Protein AF-A0A849EVF4-F1 (afdb_monomer_lite)

Structure (mmCIF, N/CA/C/O backbone):
data_AF-A0A849EVF4-F1
#
_entry.id   AF-A0A849EVF4-F1
#
loop_
_atom_site.group_PDB
_atom_site.id
_atom_site.type_symbol
_atom_site.label_atom_id
_atom_site.label_alt_id
_atom_site.label_comp_id
_atom_site.label_asym_id
_atom_site.label_entity_id
_atom_site.label_seq_id
_atom_site.pdbx_PDB_ins_code
_atom_site.Cartn_x
_atom_site.Cartn_y
_atom_site.Cartn_z
_atom_site.occupancy
_atom_site.B_iso_or_equiv
_atom_site.auth_seq_id
_atom_site.auth_comp_id
_atom_site.auth_asym_id
_atom_site.auth_atom_id
_atom_site.pdbx_PDB_model_num
ATOM 1 N N . MET A 1 1 ? -2.019 6.549 -27.815 1.00 47.31 1 MET A N 1
ATOM 2 C CA . MET A 1 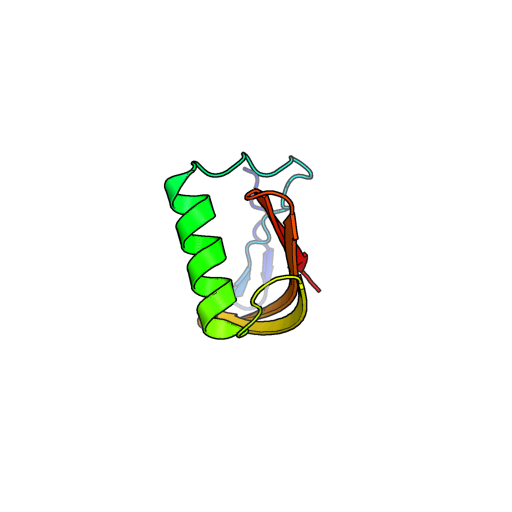1 ? -0.694 6.558 -27.164 1.00 47.31 1 MET A CA 1
ATOM 3 C C . MET A 1 1 ? 0.220 7.411 -28.030 1.00 47.31 1 MET A C 1
ATOM 5 O O . MET A 1 1 ? 0.316 7.127 -29.215 1.00 47.31 1 MET A O 1
ATOM 9 N N . ARG A 1 2 ? 0.770 8.513 -27.511 1.00 38.50 2 ARG A N 1
ATOM 10 C CA . ARG A 1 2 ? 1.782 9.316 -28.213 1.00 38.50 2 ARG A CA 1
ATOM 11 C C . ARG A 1 2 ? 2.999 9.359 -27.301 1.00 38.50 2 ARG A C 1
ATOM 13 O O . ARG A 1 2 ? 2.905 9.896 -26.206 1.00 38.50 2 ARG A O 1
ATOM 20 N N . ALA A 1 3 ? 4.069 8.697 -27.719 1.00 42.38 3 ALA A N 1
ATOM 21 C CA . ALA A 1 3 ? 5.365 8.781 -27.067 1.00 42.38 3 ALA A CA 1
ATOM 22 C C . ALA A 1 3 ? 6.170 9.844 -27.812 1.00 42.38 3 ALA A C 1
ATOM 24 O O . ALA A 1 3 ? 6.260 9.789 -29.040 1.00 42.38 3 ALA A O 1
ATOM 25 N N . THR A 1 4 ? 6.716 10.812 -27.083 1.00 49.69 4 THR A N 1
ATOM 26 C CA . THR A 1 4 ? 7.592 11.831 -27.661 1.00 49.69 4 THR A CA 1
ATOM 27 C C . THR A 1 4 ? 9.017 11.484 -27.243 1.00 49.69 4 THR A C 1
ATOM 29 O O . THR A 1 4 ? 9.378 11.732 -26.092 1.00 49.69 4 THR A O 1
ATOM 32 N N . PRO A 1 5 ? 9.820 10.845 -28.109 1.00 43.06 5 PRO A N 1
ATOM 33 C CA . PRO A 1 5 ? 11.194 10.515 -27.765 1.00 43.06 5 PRO A CA 1
ATOM 34 C C . PRO A 1 5 ? 12.029 11.798 -27.700 1.00 43.06 5 PRO A C 1
ATOM 36 O O . PRO A 1 5 ? 12.024 12.597 -28.638 1.00 43.06 5 PRO A O 1
ATOM 39 N N . LYS A 1 6 ? 12.767 11.990 -26.603 1.00 53.88 6 LYS A N 1
ATOM 40 C CA . LYS A 1 6 ? 13.877 12.950 -26.543 1.00 53.88 6 LYS A CA 1
ATOM 41 C C . LYS A 1 6 ? 15.185 12.173 -26.495 1.00 53.88 6 LYS A C 1
ATOM 43 O O . LYS A 1 6 ? 15.361 11.296 -25.649 1.00 53.88 6 LYS A O 1
ATOM 48 N N . ILE A 1 7 ? 16.073 12.509 -27.426 1.00 47.47 7 ILE A N 1
ATOM 49 C CA . ILE A 1 7 ? 17.420 11.955 -27.535 1.00 47.47 7 ILE A CA 1
ATOM 50 C C . ILE A 1 7 ? 18.384 13.057 -27.110 1.00 47.47 7 ILE A C 1
ATOM 52 O O . ILE A 1 7 ? 18.479 14.091 -27.770 1.00 47.47 7 ILE A O 1
ATOM 56 N N . SER A 1 8 ? 19.091 12.828 -26.012 1.00 49.62 8 SER A N 1
ATOM 57 C CA . SER A 1 8 ? 20.263 13.606 -25.622 1.00 49.62 8 SER A CA 1
ATOM 58 C C . SER A 1 8 ? 21.324 12.634 -25.126 1.00 49.62 8 SER A C 1
ATOM 60 O O . SER A 1 8 ? 21.034 11.795 -24.276 1.00 49.62 8 SER A O 1
ATOM 62 N N . ASP A 1 9 ? 22.526 12.741 -25.688 1.00 53.91 9 ASP A N 1
ATOM 63 C CA . ASP A 1 9 ? 23.738 12.052 -25.226 1.00 53.91 9 ASP A CA 1
ATOM 64 C C . ASP A 1 9 ? 23.648 10.510 -25.156 1.00 53.91 9 ASP A C 1
ATOM 66 O O . ASP A 1 9 ? 24.045 9.870 -24.189 1.00 53.91 9 ASP A O 1
ATOM 70 N N . GLY A 1 10 ? 23.055 9.890 -26.185 1.00 55.25 10 GLY A N 1
ATOM 71 C CA . GLY A 1 10 ? 22.942 8.426 -26.290 1.00 55.25 10 GLY A CA 1
ATOM 72 C C . GLY A 1 10 ? 21.849 7.792 -25.421 1.00 55.25 10 GLY A C 1
ATOM 73 O O . GLY A 1 10 ? 21.617 6.588 -25.519 1.00 55.25 10 GLY A O 1
ATOM 74 N N . HIS A 1 11 ? 21.126 8.585 -24.625 1.00 36.19 11 HIS A N 1
ATOM 75 C CA . HIS A 1 11 ? 20.024 8.109 -23.796 1.00 36.19 11 HIS A CA 1
ATOM 76 C C . HIS A 1 11 ? 18.674 8.396 -24.471 1.00 36.19 11 HIS A C 1
ATOM 78 O O . HIS A 1 11 ? 18.302 9.549 -24.708 1.00 36.19 11 HIS A O 1
ATOM 84 N N . VAL A 1 12 ? 17.915 7.342 -24.783 1.00 53.59 12 VAL A N 1
ATOM 85 C CA . VAL A 1 12 ? 16.526 7.468 -25.247 1.00 53.59 12 VAL A CA 1
ATOM 86 C C . VAL A 1 12 ? 15.627 7.512 -24.016 1.00 53.59 12 VAL A C 1
ATOM 88 O O . VAL A 1 12 ? 15.508 6.526 -23.294 1.00 53.59 12 VAL A O 1
ATOM 91 N N . SER A 1 13 ? 14.985 8.654 -23.773 1.00 48.22 13 SER A N 1
ATOM 92 C CA . SER A 1 13 ? 13.945 8.781 -22.747 1.00 48.22 13 SER A CA 1
ATOM 93 C C . SER A 1 13 ? 12.578 8.930 -23.415 1.00 48.22 13 SER A C 1
ATOM 95 O O . SER A 1 13 ? 12.397 9.730 -24.336 1.00 48.22 13 SER A O 1
ATOM 97 N N . SER A 1 14 ? 11.615 8.115 -22.979 1.00 34.56 14 SER A N 1
ATOM 98 C CA . SER A 1 14 ? 10.229 8.156 -23.449 1.00 34.56 14 SER A CA 1
ATOM 99 C C . SER A 1 14 ? 9.326 8.528 -22.281 1.00 34.56 14 SER A C 1
ATOM 101 O O . SER A 1 14 ? 9.048 7.699 -21.417 1.00 34.56 14 SER A O 1
ATOM 103 N N . THR A 1 15 ? 8.849 9.768 -22.258 1.00 46.06 15 THR A N 1
ATOM 104 C CA . THR A 1 15 ? 7.836 10.212 -21.297 1.00 46.06 15 THR A CA 1
ATOM 105 C C . THR A 1 15 ? 6.458 9.964 -21.905 1.00 46.06 15 THR A C 1
ATOM 107 O O . THR A 1 15 ? 6.096 10.571 -22.912 1.00 46.06 15 THR A O 1
ATOM 110 N N . ALA A 1 16 ? 5.694 9.037 -21.327 1.00 41.66 16 ALA A N 1
ATOM 111 C CA . ALA A 1 16 ? 4.288 8.853 -21.663 1.00 41.66 16 ALA A CA 1
ATOM 112 C C . ALA A 1 16 ? 3.451 9.756 -20.753 1.00 41.66 16 ALA A C 1
ATOM 114 O O . ALA A 1 16 ? 3.446 9.580 -19.536 1.00 41.66 16 ALA A O 1
ATOM 115 N N . GLU A 1 17 ? 2.745 10.726 -21.328 1.00 49.47 17 GLU A N 1
ATOM 116 C CA . GLU A 1 17 ? 1.785 11.522 -20.567 1.00 49.47 17 GLU A CA 1
ATOM 117 C C . GLU A 1 17 ? 0.581 10.647 -20.195 1.00 49.47 17 GLU A C 1
ATOM 119 O O . GLU A 1 17 ? -0.171 10.173 -21.056 1.00 49.47 17 GLU A O 1
ATOM 124 N N . TYR A 1 18 ? 0.424 10.403 -18.894 1.00 51.53 18 TYR A N 1
ATOM 125 C CA . TYR A 1 18 ? -0.708 9.679 -18.337 1.00 51.53 18 TYR A CA 1
ATOM 126 C C . TYR A 1 18 ? -1.961 10.544 -18.502 1.00 51.53 18 TYR A C 1
ATOM 128 O O . TYR A 1 18 ? -2.092 11.598 -17.881 1.00 51.53 18 TYR A O 1
ATOM 136 N N . ARG A 1 19 ? -2.873 10.132 -19.389 1.00 53.16 19 ARG A N 1
ATOM 137 C CA . ARG A 1 19 ? -4.164 10.809 -19.568 1.00 53.16 19 ARG A CA 1
ATOM 138 C C . ARG A 1 19 ? -4.892 10.860 -18.221 1.00 53.16 19 ARG A C 1
ATOM 140 O O . ARG A 1 19 ? -4.919 9.866 -17.502 1.00 53.16 19 ARG A O 1
ATOM 147 N N . THR A 1 20 ? -5.547 11.980 -17.921 1.00 55.12 20 THR A N 1
ATOM 148 C CA . THR A 1 20 ? -6.467 12.193 -16.781 1.00 55.12 20 THR A CA 1
ATOM 149 C C . THR A 1 20 ? -7.763 11.374 -16.896 1.00 55.12 20 THR A C 1
ATOM 151 O O . THR A 1 20 ? -8.840 11.814 -16.512 1.00 55.12 20 THR A O 1
ATOM 154 N N . THR A 1 21 ? -7.694 10.181 -17.473 1.00 53.59 21 THR A N 1
ATOM 155 C CA . THR A 1 21 ? -8.792 9.220 -17.491 1.00 53.59 21 THR A CA 1
ATOM 156 C C . THR A 1 21 ? -8.765 8.425 -16.196 1.00 53.59 21 THR A C 1
ATOM 158 O O . THR A 1 21 ? -7.705 7.945 -15.790 1.00 53.59 21 THR A O 1
ATOM 161 N N . GLU A 1 22 ? -9.922 8.293 -15.549 1.00 57.44 22 GLU A N 1
ATOM 162 C CA . GLU A 1 22 ? -10.074 7.411 -14.394 1.00 57.44 22 GLU A CA 1
ATOM 163 C C . GLU A 1 22 ? -9.613 6.001 -14.769 1.00 57.44 22 GLU A C 1
ATOM 165 O O . GLU A 1 22 ? -9.928 5.491 -15.847 1.00 57.44 22 GLU A O 1
ATOM 170 N N . LEU A 1 23 ? -8.817 5.387 -13.891 1.00 67.88 23 LEU A N 1
ATOM 171 C CA . LEU A 1 23 ? -8.436 3.993 -14.059 1.00 67.88 23 LEU A CA 1
ATOM 172 C C . LEU A 1 23 ? -9.710 3.143 -14.083 1.00 67.88 23 LEU A C 1
ATOM 174 O O . LEU A 1 23 ? -10.563 3.334 -13.209 1.00 67.88 23 LEU A O 1
ATOM 178 N N . PRO A 1 24 ? -9.846 2.203 -15.036 1.00 70.31 24 PRO A N 1
ATOM 179 C CA . PRO A 1 24 ? -10.949 1.263 -14.991 1.00 70.31 24 PRO A CA 1
ATOM 180 C C . PRO A 1 24 ? -10.908 0.530 -13.652 1.00 70.31 24 PRO A C 1
ATOM 182 O O . PRO A 1 24 ? -9.833 0.175 -13.157 1.00 70.31 24 PRO A O 1
ATOM 185 N N . ALA A 1 25 ? -12.081 0.332 -13.052 1.00 74.06 25 ALA A N 1
ATOM 186 C CA . ALA A 1 25 ? -12.168 -0.435 -11.824 1.00 74.06 25 ALA A CA 1
ATOM 187 C C . ALA A 1 25 ? -11.595 -1.844 -12.073 1.00 74.06 25 ALA A C 1
ATOM 189 O O . ALA A 1 25 ? -11.929 -2.460 -13.091 1.00 74.06 25 ALA A O 1
ATOM 190 N N . PRO A 1 26 ? -10.731 -2.356 -11.179 1.00 80.31 26 PRO A N 1
ATOM 191 C CA . PRO A 1 26 ? -10.288 -3.739 -11.266 1.00 80.31 26 PRO A CA 1
ATOM 192 C C . PRO A 1 26 ? -11.487 -4.682 -11.097 1.00 80.31 26 PRO A C 1
ATOM 194 O O . PRO A 1 26 ? -12.519 -4.306 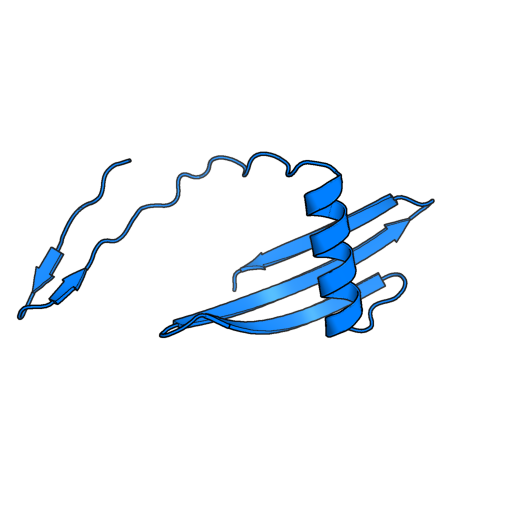-10.534 1.00 80.31 26 PRO A O 1
ATOM 197 N N . ASN A 1 27 ? -11.346 -5.921 -11.562 1.00 84.88 27 ASN A N 1
ATOM 198 C CA . ASN A 1 27 ? -12.301 -6.971 -11.217 1.00 84.88 27 ASN A CA 1
ATOM 199 C C . ASN A 1 27 ? -12.225 -7.296 -9.706 1.00 84.88 27 ASN A C 1
ATOM 201 O O . ASN A 1 27 ? -11.283 -6.896 -9.016 1.00 84.88 27 ASN A O 1
ATOM 205 N N . GLY A 1 28 ? -13.240 -8.003 -9.195 1.00 86.12 28 GLY A N 1
ATOM 206 C CA . GLY A 1 28 ? -13.357 -8.327 -7.767 1.00 86.12 28 GLY A CA 1
ATOM 207 C C . GLY A 1 28 ? -12.123 -9.044 -7.220 1.00 86.12 28 GLY A C 1
ATOM 208 O O . GLY A 1 28 ? -11.548 -8.590 -6.235 1.00 86.12 28 GLY A O 1
ATOM 209 N N . ASP A 1 29 ? -11.650 -10.069 -7.927 1.00 89.06 29 ASP A N 1
ATOM 210 C CA . ASP A 1 29 ? -10.506 -10.884 -7.502 1.00 89.06 29 ASP A CA 1
ATOM 211 C C . ASP A 1 29 ? -9.217 -10.059 -7.364 1.00 89.06 29 ASP A C 1
ATOM 213 O O . ASP A 1 29 ? -8.486 -10.187 -6.381 1.00 89.06 29 ASP A O 1
ATOM 217 N N . VAL A 1 30 ? -8.942 -9.155 -8.316 1.00 88.12 30 VAL A N 1
ATOM 218 C CA . VAL A 1 30 ? -7.773 -8.266 -8.230 1.00 88.12 30 VAL A CA 1
ATOM 219 C C . VAL A 1 30 ? -7.948 -7.261 -7.096 1.00 88.12 30 VAL A C 1
ATOM 221 O O . VAL A 1 30 ? -6.989 -6.982 -6.379 1.00 88.12 30 VAL A O 1
ATOM 224 N N . ALA A 1 31 ? -9.153 -6.722 -6.896 1.00 84.88 31 ALA A N 1
ATOM 225 C CA . ALA A 1 31 ? -9.413 -5.807 -5.789 1.00 84.88 31 ALA A CA 1
ATOM 226 C C . ALA A 1 31 ? -9.167 -6.478 -4.425 1.00 84.88 31 ALA A C 1
ATOM 228 O O . ALA A 1 31 ? -8.527 -5.881 -3.555 1.00 84.88 31 ALA A O 1
ATOM 229 N N . GLU A 1 32 ? -9.628 -7.716 -4.250 1.00 89.25 32 GLU A N 1
ATOM 230 C CA . GLU A 1 32 ? -9.421 -8.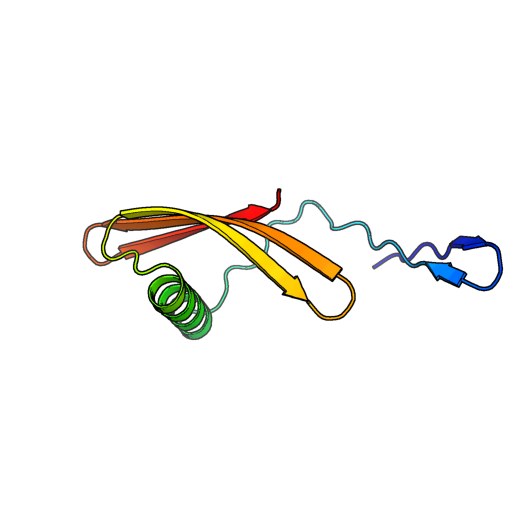501 -3.032 1.00 89.25 32 GLU A CA 1
ATOM 231 C C . GLU A 1 32 ? -7.945 -8.834 -2.811 1.00 89.25 32 GLU A C 1
ATOM 233 O O . GLU A 1 32 ? -7.430 -8.583 -1.720 1.00 89.25 32 GLU A O 1
ATOM 238 N N . ALA A 1 33 ? -7.241 -9.292 -3.850 1.00 91.31 33 ALA A N 1
ATOM 239 C CA . ALA A 1 33 ? -5.814 -9.597 -3.775 1.00 91.31 33 ALA A CA 1
ATOM 240 C C . ALA A 1 33 ? -4.978 -8.369 -3.375 1.00 91.31 33 ALA A C 1
ATOM 242 O O . ALA A 1 33 ? -4.102 -8.457 -2.514 1.00 91.31 33 ALA A O 1
ATOM 243 N N . VAL A 1 34 ? -5.278 -7.197 -3.948 1.00 89.19 34 VAL A N 1
ATOM 244 C CA . VAL A 1 34 ? -4.582 -5.946 -3.609 1.00 89.19 34 VAL A CA 1
ATOM 245 C C . VAL A 1 34 ? -4.854 -5.533 -2.160 1.00 89.19 34 VAL A C 1
ATOM 247 O O . VAL A 1 34 ? -3.937 -5.100 -1.459 1.00 89.19 34 VAL A O 1
ATOM 250 N N . ILE A 1 35 ? -6.097 -5.660 -1.687 1.00 89.31 35 ILE A N 1
ATOM 251 C CA . ILE A 1 35 ? -6.447 -5.333 -0.298 1.00 89.31 35 ILE A CA 1
ATOM 252 C C . ILE A 1 35 ? -5.759 -6.296 0.674 1.00 89.31 35 ILE A C 1
ATOM 254 O O . ILE A 1 35 ? -5.222 -5.832 1.680 1.00 89.31 35 ILE A O 1
ATOM 258 N N . ALA A 1 36 ? -5.743 -7.596 0.374 1.00 91.69 36 ALA A N 1
ATOM 259 C CA . ALA A 1 36 ? -5.070 -8.606 1.185 1.00 91.69 36 ALA A CA 1
ATOM 260 C C . ALA A 1 36 ? -3.567 -8.318 1.302 1.00 91.69 36 ALA A C 1
ATOM 262 O O . ALA A 1 36 ? -3.060 -8.202 2.416 1.00 91.69 36 ALA A O 1
ATOM 263 N N . ALA A 1 37 ? -2.890 -8.072 0.176 1.00 92.50 37 ALA A N 1
ATOM 264 C CA . ALA A 1 37 ? -1.465 -7.742 0.161 1.00 92.50 37 ALA A CA 1
ATOM 265 C C . ALA A 1 37 ? -1.152 -6.478 0.979 1.00 92.50 37 ALA A C 1
ATOM 267 O O . ALA A 1 37 ? -0.202 -6.442 1.758 1.00 92.50 37 ALA A O 1
ATOM 268 N N . ILE A 1 38 ? -1.975 -5.430 0.856 1.00 90.62 38 ILE A N 1
ATOM 269 C CA . ILE A 1 38 ? -1.782 -4.206 1.642 1.00 90.62 38 ILE A CA 1
ATOM 270 C C . ILE A 1 38 ? -1.993 -4.453 3.134 1.00 90.62 38 ILE A C 1
ATOM 272 O O . ILE A 1 38 ? -1.247 -3.893 3.940 1.00 90.62 38 ILE A O 1
ATOM 276 N N . ARG A 1 39 ? -2.977 -5.266 3.525 1.00 90.81 39 ARG A N 1
ATOM 277 C CA . ARG A 1 39 ? -3.181 -5.625 4.935 1.00 90.81 39 ARG A CA 1
ATOM 278 C C . ARG A 1 39 ? -1.989 -6.394 5.489 1.00 90.81 39 ARG A C 1
ATOM 280 O O . ARG A 1 39 ? -1.518 -6.040 6.560 1.00 90.81 39 ARG A O 1
ATOM 287 N N . GLU A 1 40 ? -1.470 -7.358 4.739 1.00 92.81 40 GLU A N 1
ATOM 288 C CA . GLU A 1 40 ? -0.307 -8.154 5.137 1.00 92.81 40 GLU A CA 1
ATOM 289 C C . GLU A 1 40 ? 0.941 -7.280 5.339 1.00 92.81 40 GLU A C 1
ATOM 291 O O . GLU A 1 40 ? 1.620 -7.379 6.358 1.00 92.81 40 GLU A O 1
ATOM 296 N N . ILE A 1 41 ? 1.201 -6.343 4.422 1.00 90.38 41 ILE A N 1
ATOM 297 C CA . ILE A 1 41 ? 2.348 -5.428 4.526 1.00 90.38 41 ILE A CA 1
ATOM 298 C C . ILE A 1 41 ? 2.171 -4.445 5.691 1.00 90.38 41 ILE A C 1
ATOM 300 O O . ILE A 1 41 ? 3.093 -4.211 6.469 1.00 90.38 41 ILE A O 1
ATOM 304 N N . THR A 1 42 ? 0.994 -3.823 5.801 1.00 88.94 42 THR A N 1
ATOM 305 C CA . THR A 1 42 ? 0.788 -2.672 6.698 1.00 88.94 42 THR A CA 1
ATOM 306 C C . THR A 1 42 ? 0.256 -3.038 8.081 1.00 88.94 42 THR A C 1
ATOM 308 O O . THR A 1 42 ? 0.245 -2.174 8.956 1.00 88.94 42 THR A O 1
ATOM 311 N N . HIS A 1 43 ? -0.203 -4.278 8.279 1.00 89.50 43 HIS A N 1
ATOM 312 C CA . HIS A 1 43 ? -0.890 -4.748 9.489 1.00 89.50 43 HIS A CA 1
ATOM 313 C C . HIS A 1 43 ? -2.091 -3.865 9.890 1.00 89.50 43 HIS A C 1
ATOM 315 O O . HIS A 1 43 ? -2.427 -3.717 11.065 1.00 89.50 43 HIS A O 1
ATOM 321 N N . ILE A 1 44 ? -2.747 -3.231 8.908 1.00 88.06 44 ILE A N 1
ATOM 322 C CA . ILE A 1 44 ? -3.958 -2.438 9.137 1.00 88.06 44 ILE A CA 1
ATOM 323 C C . ILE A 1 44 ? -5.177 -3.369 9.121 1.00 88.06 44 ILE A C 1
ATOM 325 O O . ILE A 1 44 ? -5.581 -3.839 8.061 1.00 88.06 44 ILE A O 1
ATOM 329 N N . GLU A 1 45 ? -5.813 -3.549 10.277 1.00 81.94 45 GLU A N 1
ATOM 330 C CA . GLU A 1 45 ? -7.025 -4.370 10.436 1.00 81.94 45 GLU A CA 1
ATOM 331 C C . GLU A 1 45 ? -8.289 -3.654 9.904 1.00 81.94 45 GLU A C 1
ATOM 333 O O . GLU A 1 45 ? -8.862 -4.025 8.876 1.00 81.94 45 GLU A O 1
ATOM 338 N N . ASP A 1 46 ? -8.707 -2.567 10.566 1.00 83.94 46 ASP A N 1
ATOM 339 C CA . ASP A 1 46 ? -9.985 -1.896 10.272 1.00 83.94 46 ASP A CA 1
ATOM 340 C C . ASP A 1 46 ? -9.832 -0.559 9.551 1.00 83.94 46 ASP A C 1
ATOM 342 O O . ASP A 1 46 ? -10.528 -0.245 8.579 1.00 83.94 46 ASP A O 1
ATOM 346 N N . LYS A 1 47 ? -8.940 0.292 10.052 1.00 91.81 47 LYS A N 1
ATOM 347 C CA . LYS A 1 47 ? -8.751 1.637 9.524 1.00 91.81 47 LYS A CA 1
ATOM 348 C C . LYS A 1 47 ? -7.345 2.105 9.813 1.00 91.81 47 LYS A C 1
ATOM 350 O O . LYS A 1 47 ? -6.917 2.155 10.958 1.00 91.81 47 LYS A O 1
ATOM 355 N N . GLY A 1 48 ? -6.673 2.562 8.771 1.00 92.00 48 GLY A N 1
ATOM 356 C CA . GLY A 1 48 ? -5.309 3.040 8.896 1.00 92.00 48 GLY A CA 1
ATOM 357 C C . GLY A 1 48 ? -4.915 3.916 7.727 1.00 92.00 48 GLY A C 1
ATOM 358 O O . GLY A 1 48 ? -5.574 3.956 6.681 1.00 92.00 48 GLY A O 1
ATOM 359 N N . LYS A 1 49 ? -3.851 4.677 7.948 1.00 93.62 49 LYS A N 1
ATOM 360 C CA . LYS A 1 49 ? -3.219 5.517 6.945 1.00 93.62 49 LYS A CA 1
ATOM 361 C C . LYS A 1 49 ? -1.715 5.440 7.172 1.00 93.62 49 LYS A C 1
ATOM 363 O O . LYS A 1 49 ? -1.265 5.854 8.235 1.00 93.62 49 LYS A O 1
ATOM 368 N N . LEU A 1 50 ? -0.973 4.943 6.190 1.00 92.88 50 LEU A N 1
ATOM 369 C CA . LEU A 1 50 ? 0.466 4.722 6.300 1.00 92.88 50 LEU A CA 1
ATOM 370 C C . LEU A 1 50 ? 1.175 5.194 5.017 1.00 92.88 50 LEU A C 1
ATOM 372 O O . LEU A 1 50 ? 0.648 4.966 3.922 1.00 92.88 50 LEU A O 1
ATOM 376 N N . PRO A 1 51 ? 2.334 5.868 5.117 1.00 92.44 51 PRO A N 1
ATOM 377 C CA . PRO A 1 51 ? 3.235 6.002 3.979 1.00 92.44 51 PRO A CA 1
ATOM 378 C C . PRO A 1 51 ? 3.848 4.637 3.629 1.00 92.44 51 PRO A C 1
ATOM 380 O O . PRO A 1 51 ? 4.226 3.881 4.518 1.00 92.44 51 PRO A O 1
ATOM 383 N N . LEU A 1 52 ? 3.948 4.329 2.342 1.00 89.88 52 LEU A N 1
ATOM 384 C CA . LEU A 1 52 ? 4.552 3.106 1.830 1.00 89.88 52 LEU A CA 1
ATOM 385 C C . LEU A 1 52 ? 5.500 3.469 0.689 1.00 89.88 52 LEU A C 1
ATOM 387 O O . LEU A 1 52 ? 5.055 3.947 -0.351 1.00 89.88 52 LEU A O 1
ATOM 391 N N . SER A 1 53 ? 6.788 3.222 0.885 1.00 91.12 53 SER A N 1
ATOM 392 C CA . SER A 1 53 ? 7.809 3.386 -0.149 1.00 91.12 53 SER A CA 1
ATOM 393 C C . SER A 1 53 ? 8.135 2.019 -0.736 1.00 91.12 53 SER A C 1
ATOM 395 O O . SER A 1 53 ? 8.432 1.080 0.003 1.00 91.12 53 SER A O 1
ATOM 397 N N . MET A 1 54 ? 8.055 1.889 -2.059 1.00 86.81 54 MET A N 1
ATOM 398 C CA . MET A 1 54 ? 8.301 0.631 -2.766 1.00 86.81 54 MET A CA 1
ATOM 399 C C . MET A 1 54 ? 9.355 0.823 -3.851 1.00 86.81 54 MET A C 1
ATOM 401 O O . MET A 1 54 ? 9.252 1.732 -4.672 1.00 86.81 54 MET A O 1
ATOM 405 N N . GLY A 1 55 ? 10.347 -0.064 -3.883 1.00 86.62 55 GLY A N 1
ATOM 406 C CA . GLY A 1 55 ? 11.292 -0.151 -4.994 1.00 86.62 55 GLY A CA 1
ATOM 407 C C . GLY A 1 55 ? 10.689 -0.921 -6.169 1.00 86.62 55 GLY A C 1
ATOM 408 O O . GLY A 1 55 ? 10.103 -1.986 -5.984 1.00 86.62 55 GLY A O 1
ATOM 409 N N . VAL A 1 56 ? 10.852 -0.399 -7.383 1.00 84.62 56 VAL A N 1
ATOM 410 C CA . VAL A 1 56 ? 10.484 -1.056 -8.641 1.00 84.62 56 VAL A CA 1
ATOM 411 C C . VAL A 1 56 ? 11.678 -0.977 -9.585 1.00 84.62 56 VAL A C 1
ATOM 413 O O . VAL A 1 56 ? 11.866 0.009 -10.302 1.00 84.62 56 VAL A O 1
ATOM 416 N N . ARG A 1 57 ? 12.482 -2.047 -9.584 1.00 87.12 57 ARG A N 1
ATOM 417 C CA . ARG A 1 57 ? 13.708 -2.175 -10.384 1.00 87.12 57 ARG A CA 1
ATOM 418 C C . ARG A 1 57 ? 14.618 -0.951 -10.191 1.00 87.12 57 ARG A C 1
ATOM 420 O O . ARG A 1 57 ? 15.067 -0.718 -9.077 1.00 87.12 57 ARG A O 1
ATOM 427 N N . ASP A 1 58 ? 14.836 -0.158 -11.237 1.00 83.25 58 ASP A N 1
ATOM 428 C CA . ASP A 1 58 ? 15.735 1.00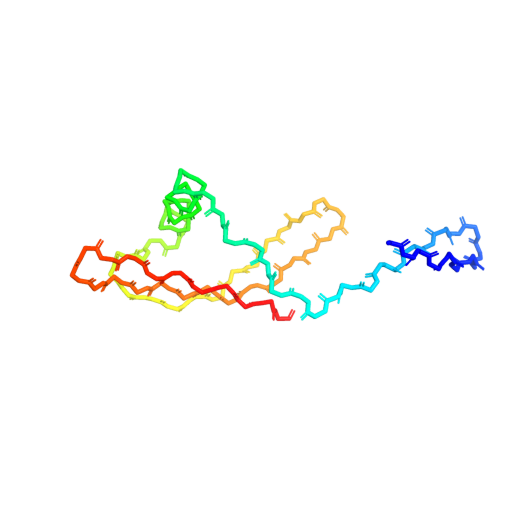1 -11.245 1.00 83.25 58 ASP A CA 1
ATOM 429 C C . ASP A 1 58 ? 15.039 2.296 -10.756 1.00 83.25 58 ASP A C 1
ATOM 431 O O . ASP A 1 58 ? 15.525 3.400 -10.989 1.00 83.25 58 ASP A O 1
ATOM 435 N N . SER A 1 59 ? 13.867 2.179 -10.119 1.00 81.62 59 SER A N 1
ATOM 436 C CA . SER A 1 59 ? 13.039 3.300 -9.657 1.00 81.62 59 SER A CA 1
ATOM 437 C C . SER A 1 59 ? 12.392 3.023 -8.297 1.00 81.62 59 SER A C 1
ATOM 439 O O . SER A 1 59 ? 12.367 1.887 -7.823 1.00 81.62 59 SER A O 1
ATOM 441 N N . SER A 1 60 ? 11.840 4.057 -7.666 1.00 85.25 60 SER A N 1
ATOM 442 C CA . SER A 1 60 ? 11.037 3.946 -6.448 1.00 85.25 60 SER A CA 1
ATOM 443 C C . SER A 1 60 ? 9.717 4.686 -6.615 1.00 85.25 60 SER A C 1
ATOM 445 O O . SER A 1 60 ? 9.620 5.652 -7.372 1.00 85.25 60 SER A O 1
ATOM 447 N N . VAL A 1 61 ? 8.697 4.235 -5.894 1.00 86.88 61 VAL A N 1
ATOM 448 C CA . VAL A 1 61 ? 7.410 4.915 -5.802 1.00 86.88 61 VAL A CA 1
ATOM 449 C C . VAL A 1 61 ? 7.051 5.129 -4.341 1.00 86.88 61 VAL A C 1
ATOM 451 O O . VAL A 1 61 ? 7.080 4.198 -3.534 1.00 86.88 61 VAL A O 1
ATOM 454 N N . ASP A 1 62 ? 6.698 6.365 -4.013 1.00 89.31 62 ASP A N 1
ATOM 455 C CA . ASP A 1 62 ? 6.201 6.735 -2.698 1.00 89.31 62 ASP A CA 1
ATOM 456 C C . ASP A 1 62 ? 4.683 6.837 -2.736 1.00 89.31 62 ASP A C 1
ATOM 458 O O . ASP A 1 62 ? 4.082 7.585 -3.513 1.00 89.31 62 ASP A O 1
ATOM 462 N N . LEU A 1 63 ? 4.045 6.055 -1.877 1.00 89.81 63 LEU A N 1
ATOM 463 C CA . LEU A 1 63 ? 2.604 5.942 -1.791 1.00 89.81 63 LEU A CA 1
ATOM 464 C C . LEU A 1 63 ? 2.127 6.384 -0.413 1.00 89.81 63 LEU A C 1
ATOM 466 O O . LEU A 1 63 ? 2.763 6.183 0.617 1.00 89.81 63 LEU A O 1
ATOM 470 N N . GLU A 1 64 ? 0.936 6.959 -0.378 1.00 92.44 64 GLU A N 1
ATOM 471 C CA . GLU A 1 64 ? 0.138 7.076 0.828 1.00 92.44 64 GLU A CA 1
ATOM 472 C C . GLU A 1 64 ? -1.052 6.132 0.701 1.00 92.44 64 GLU A C 1
ATOM 474 O O . GLU 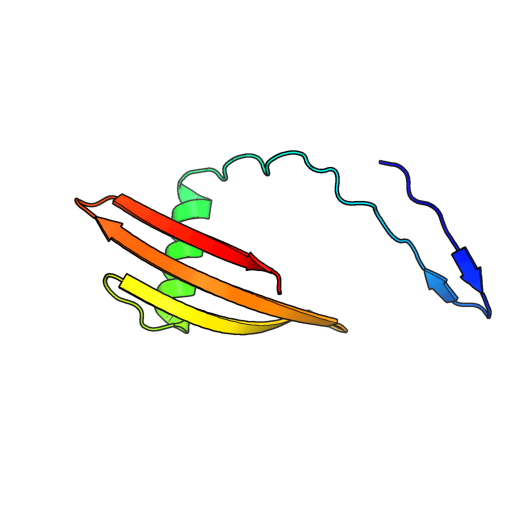A 1 64 ? -1.943 6.327 -0.134 1.00 92.44 64 GLU A O 1
ATOM 479 N N . VAL A 1 65 ? -1.057 5.105 1.543 1.00 92.06 65 VAL A N 1
ATOM 480 C CA . VAL A 1 65 ? -2.083 4.070 1.555 1.00 92.06 65 VAL A CA 1
ATOM 481 C C . VAL A 1 65 ? -3.069 4.365 2.673 1.00 92.06 65 VAL A C 1
ATOM 483 O O . VAL A 1 65 ? -2.691 4.658 3.809 1.00 92.06 65 VAL A O 1
ATOM 486 N N . LYS A 1 66 ? -4.362 4.302 2.356 1.00 92.44 66 LYS A N 1
ATOM 487 C CA . LYS A 1 66 ? -5.444 4.461 3.324 1.00 92.44 66 LYS A CA 1
ATOM 488 C C . LYS A 1 66 ? -6.466 3.352 3.154 1.00 92.44 66 LYS A C 1
ATOM 490 O O . LYS A 1 66 ? -7.122 3.278 2.116 1.00 92.44 66 LYS A O 1
ATOM 495 N N . LEU A 1 67 ? -6.648 2.566 4.206 1.00 92.44 67 LEU A N 1
ATOM 496 C CA . LEU A 1 67 ? -7.648 1.509 4.271 1.00 92.44 67 LEU A CA 1
ATOM 497 C C . LEU A 1 67 ? -8.772 1.915 5.229 1.00 92.44 67 LEU A C 1
ATOM 499 O O . LEU A 1 67 ? -8.534 2.547 6.265 1.00 92.44 67 LEU A O 1
ATOM 503 N N . LYS A 1 68 ? -10.011 1.602 4.851 1.00 91.31 68 LYS A N 1
ATOM 504 C CA . LYS A 1 68 ? -11.200 1.735 5.694 1.00 91.31 68 LYS A CA 1
ATOM 505 C C . LYS A 1 68 ? -12.126 0.546 5.464 1.00 91.31 68 LYS A C 1
ATOM 507 O O . LYS A 1 68 ? -12.577 0.355 4.337 1.00 91.31 68 LYS A O 1
ATOM 512 N N . SER A 1 69 ? -12.486 -0.137 6.534 1.00 87.62 69 SER A N 1
ATOM 513 C CA . SER A 1 69 ? -13.502 -1.185 6.555 1.00 87.62 69 SER A CA 1
ATOM 514 C C . SER A 1 69 ? -14.788 -0.619 7.165 1.00 87.62 69 SER A C 1
ATOM 516 O O . SER A 1 69 ? -14.748 0.039 8.206 1.00 87.62 69 SER A O 1
ATOM 518 N N . LYS A 1 70 ? -15.937 -0.797 6.504 1.00 85.06 70 LYS A N 1
ATOM 519 C CA . LYS A 1 70 ? -17.256 -0.434 7.051 1.00 85.06 70 LYS A CA 1
ATOM 520 C C . LYS A 1 70 ? -18.312 -1.423 6.565 1.00 85.06 70 LYS A C 1
ATOM 522 O O . LYS A 1 70 ? -18.493 -1.550 5.361 1.00 85.06 70 LYS A O 1
ATOM 527 N N . GLU A 1 71 ? -19.018 -2.077 7.491 1.00 82.25 71 GLU A N 1
ATOM 528 C CA . GLU A 1 71 ? -20.169 -2.954 7.187 1.00 82.25 71 GLU A CA 1
ATOM 529 C C . GLU A 1 71 ? -19.843 -4.017 6.117 1.00 82.25 71 GLU A C 1
ATOM 531 O O . GLU A 1 71 ? -20.563 -4.182 5.136 1.00 82.25 71 GLU A O 1
ATOM 536 N N . GLY A 1 72 ? -18.689 -4.682 6.253 1.00 75.75 72 GLY A N 1
ATOM 537 C CA . GLY A 1 72 ? -18.219 -5.687 5.291 1.00 75.75 72 GLY A CA 1
ATOM 538 C C . GLY A 1 72 ? -17.679 -5.123 3.969 1.00 75.75 72 GLY A C 1
ATOM 539 O O . GLY A 1 72 ? -17.216 -5.886 3.127 1.00 75.75 72 GLY A O 1
ATOM 540 N N . LYS A 1 73 ? -17.685 -3.798 3.772 1.00 82.69 73 LYS A N 1
ATOM 541 C CA . LYS A 1 73 ? -17.122 -3.137 2.587 1.00 82.69 73 LYS A CA 1
ATOM 542 C C . LYS A 1 73 ? -15.743 -2.567 2.890 1.00 82.69 73 LYS A C 1
ATOM 544 O O . LYS A 1 73 ? -15.581 -1.744 3.795 1.00 82.69 73 LYS A O 1
ATOM 549 N N . ASN A 1 74 ? -14.764 -2.950 2.079 1.00 84.44 74 ASN A N 1
ATOM 550 C CA . ASN A 1 74 ? -13.412 -2.411 2.136 1.00 84.44 74 ASN A CA 1
ATOM 551 C C . ASN A 1 74 ? -13.257 -1.256 1.142 1.00 84.44 74 ASN A C 1
ATOM 553 O O . ASN A 1 74 ? -13.605 -1.368 -0.032 1.00 84.44 74 ASN A O 1
ATOM 557 N N . LYS A 1 75 ? -12.703 -0.136 1.607 1.00 88.56 75 LYS A N 1
ATOM 558 C CA . LYS A 1 75 ? -12.303 0.991 0.766 1.00 88.56 75 LYS A CA 1
ATOM 559 C C . LYS A 1 75 ? -10.809 1.226 0.907 1.00 88.56 75 LYS A C 1
ATOM 561 O O . LYS A 1 75 ? -10.343 1.711 1.939 1.00 88.56 75 LYS A O 1
ATOM 566 N N . LEU A 1 76 ? -10.089 0.941 -0.168 1.00 88.06 76 LEU A N 1
ATOM 567 C CA . LEU A 1 76 ? -8.675 1.236 -0.324 1.00 88.06 76 LEU A CA 1
ATOM 568 C C . LEU A 1 76 ? -8.497 2.522 -1.140 1.00 88.06 76 LEU A C 1
ATOM 570 O O . LEU A 1 76 ? -9.144 2.717 -2.168 1.00 88.06 76 LEU A O 1
ATOM 574 N N . LYS A 1 77 ? -7.624 3.418 -0.680 1.00 89.38 77 LYS A N 1
ATOM 575 C CA . LYS A 1 77 ? -7.176 4.589 -1.436 1.00 89.38 77 LYS A CA 1
ATOM 576 C C . LYS A 1 77 ? -5.654 4.614 -1.452 1.00 89.38 77 LYS A C 1
ATOM 578 O O . LYS A 1 77 ? -5.039 4.618 -0.389 1.00 89.38 77 LYS A O 1
ATOM 583 N N . ILE A 1 78 ? -5.086 4.675 -2.649 1.00 87.00 78 ILE A N 1
ATOM 584 C CA . ILE A 1 78 ? -3.652 4.818 -2.894 1.00 87.00 78 ILE A CA 1
ATOM 585 C C . ILE A 1 78 ? -3.440 6.206 -3.494 1.00 87.00 78 ILE A C 1
ATOM 587 O O . ILE A 1 78 ? -4.160 6.603 -4.413 1.00 87.00 78 ILE A O 1
ATOM 591 N N . LYS A 1 79 ? -2.500 6.970 -2.946 1.00 85.81 79 LYS A N 1
ATOM 592 C CA . LYS A 1 79 ? -2.109 8.275 -3.479 1.00 85.81 79 LYS A CA 1
ATOM 593 C C . LYS A 1 79 ? -0.612 8.263 -3.758 1.00 85.81 79 LYS A C 1
ATOM 595 O O . LYS A 1 79 ? 0.160 8.039 -2.837 1.00 85.81 79 LYS A O 1
ATOM 600 N N . PHE A 1 80 ? -0.236 8.534 -5.001 1.00 83.38 80 PHE A N 1
ATOM 601 C CA . PHE A 1 80 ? 1.154 8.738 -5.405 1.00 83.38 80 PHE A CA 1
ATOM 602 C C . PHE A 1 80 ? 1.638 10.087 -4.860 1.00 83.38 80 PHE A C 1
ATOM 604 O O . PHE A 1 80 ? 0.892 11.075 -4.935 1.00 83.38 80 PHE A O 1
ATOM 611 N N . LYS A 1 81 ? 2.8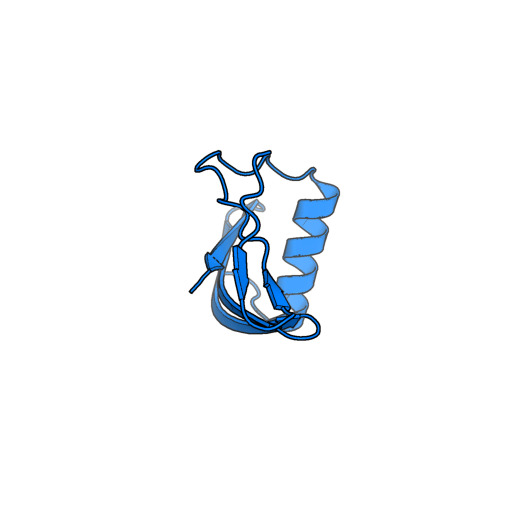16 10.097 -4.236 1.00 76.75 81 LYS A N 1
ATOM 612 C CA . LYS A 1 81 ? 3.484 11.306 -3.750 1.00 76.75 81 LYS A CA 1
ATOM 613 C C . LYS A 1 81 ? 4.548 11.785 -4.721 1.00 76.75 81 LYS A C 1
ATOM 615 O O . LYS A 1 81 ? 5.123 10.931 -5.425 1.00 76.75 81 LYS A O 1
#

Secondary structure (DSSP, 8-state):
--EEEEEETTEEEEEE---SPPPPPPPHHHHHHHHHHHHHHH--SSEEEEEEEEEETTEEEEEEEEEEEETTEEEEEEEE-

Radius of gyration: 16.95 Å; chains: 1; bounding box: 44×24×39 Å

pLDDT: mean 76.42, std 18.12, range [34.56, 93.62]

Foldseek 3Di:
DDWDWDDDPNDTDTDDPDPPDPDPDDPPVVVVVVVVVCCVVPVDDAWDWDWDWDDDVVDIWIWIWIWHDDPNDIDIDIDTD

Sequence (81 aa):
MRATPKISDGHVSSTAEYRTTELPAPNGDVAEAVIAAIREITHIEDKGKLPLSMGVRDSSVDLEVKLKSKEGKNKLKIKFK